Protein AF-A0A7Y8TIW9-F1 (afdb_monomer_lite)

Foldseek 3Di:
DLLQLQLCVVCCVVPPPQFADADPDADPPDPQSVCVVVVHDDDDDDFDDDPPPPVCPVVVVSVVSSVVSSVVSCVVCVPPSPRVCSVVVHHHDDQAEAAEKEAQAFFPDPDTDTWIWGWHWDFDDDPPDPGTDTFIFTADIHHPVRHYHPYYHYLVVWDKDAPDRDGDHRDGDRIDTGD

Radius of gyration: 21.36 Å; chains: 1; bounding box: 50×33×61 Å

Secondary structure (DSSP, 8-state):
-HHHHHHHHHHTTTSTT---B------TT-HHHHHHHTT-----------TT-TT-HHHHHHHHHHHHHHHHHHHHHTT--TTGGGGTTSPBP---EEEEEEEEEE-S-SS--EEEEEEEEEEE--TT-SSPEEEEEEEEEE--TTSEEEEEEE-TTPEEEESSSSPPTTEE--EEEE-

pLDDT: mean 93.19, std 4.03, range [79.06, 98.0]

Structure (mmCIF, N/CA/C/O backbone):
data_AF-A0A7Y8TIW9-F1
#
_entry.id   AF-A0A7Y8TIW9-F1
#
loop_
_atom_site.group_PDB
_atom_site.id
_atom_site.type_symbol
_atom_site.label_atom_id
_atom_site.label_alt_id
_atom_site.label_comp_id
_atom_site.label_asym_id
_atom_site.label_entity_id
_atom_site.label_seq_id
_atom_site.pdbx_PDB_ins_code
_atom_site.Cartn_x
_atom_site.Cartn_y
_atom_site.Cartn_z
_atom_site.occupancy
_atom_site.B_iso_or_equiv
_atom_site.auth_seq_id
_atom_site.auth_comp_id
_atom_site.auth_asym_id
_atom_site.auth_atom_id
_atom_site.pdbx_PDB_model_num
ATOM 1 N N . MET A 1 1 ? 14.692 -5.556 -16.109 1.00 92.06 1 MET A N 1
ATOM 2 C CA . MET A 1 1 ? 15.235 -4.766 -14.982 1.00 92.06 1 MET A CA 1
ATOM 3 C C . MET A 1 1 ? 15.730 -3.382 -15.393 1.00 92.06 1 MET A C 1
ATOM 5 O O . MET A 1 1 ? 15.208 -2.427 -14.841 1.00 92.06 1 MET A O 1
ATOM 9 N N . ALA A 1 2 ? 16.613 -3.223 -16.392 1.00 96.12 2 ALA A N 1
AT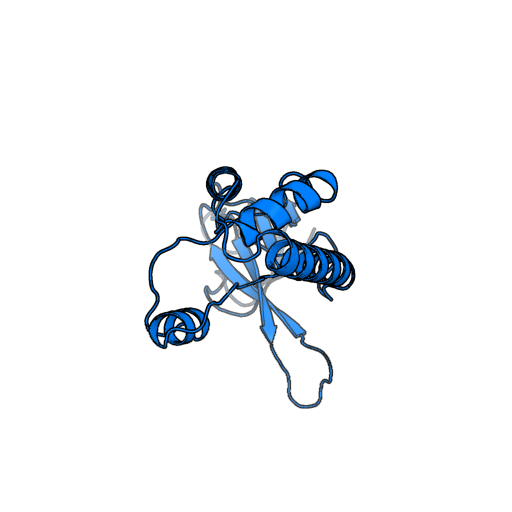OM 10 C CA . ALA A 1 2 ? 17.099 -1.900 -16.846 1.00 96.12 2 ALA A CA 1
ATOM 11 C C . ALA A 1 2 ? 16.000 -0.853 -17.117 1.00 96.12 2 ALA A C 1
ATOM 13 O O . ALA A 1 2 ? 16.069 0.261 -16.607 1.00 96.12 2 ALA A O 1
ATOM 14 N N . VAL A 1 3 ? 14.932 -1.238 -17.825 1.00 97.06 3 VAL A N 1
ATOM 15 C CA . VAL A 1 3 ? 13.766 -0.366 -18.067 1.00 97.06 3 VAL A CA 1
ATOM 16 C C . VAL A 1 3 ? 13.136 0.127 -16.757 1.00 97.06 3 VAL A C 1
ATOM 18 O O . VAL A 1 3 ? 12.853 1.311 -16.623 1.00 97.06 3 VAL A O 1
ATOM 21 N N . ILE A 1 4 ? 12.960 -0.757 -15.769 1.00 96.75 4 ILE A N 1
ATOM 22 C CA . ILE A 1 4 ? 12.368 -0.416 -14.463 1.00 96.75 4 ILE A CA 1
ATOM 23 C C . ILE A 1 4 ? 13.296 0.526 -13.687 1.00 96.75 4 ILE A C 1
ATOM 25 O O . ILE A 1 4 ? 12.832 1.516 -13.126 1.00 96.75 4 ILE A O 1
ATOM 29 N N . GLY A 1 5 ? 14.607 0.261 -13.708 1.00 96.56 5 GLY A N 1
ATOM 30 C CA . GLY A 1 5 ? 15.611 1.145 -13.114 1.00 96.56 5 GLY A CA 1
ATOM 31 C C . GLY A 1 5 ? 15.558 2.559 -13.702 1.00 96.56 5 GLY A C 1
ATOM 32 O O . GLY A 1 5 ? 15.520 3.531 -12.953 1.00 96.56 5 GLY A O 1
ATOM 33 N N . ASN A 1 6 ? 15.450 2.684 -15.028 1.00 96.69 6 ASN A N 1
ATOM 34 C CA . ASN A 1 6 ? 15.337 3.981 -15.704 1.00 96.69 6 ASN A CA 1
ATOM 35 C C . ASN A 1 6 ? 14.035 4.726 -15.349 1.00 96.69 6 ASN A C 1
ATOM 37 O O . ASN A 1 6 ? 14.040 5.927 -15.076 1.00 96.69 6 ASN A O 1
ATOM 41 N N . VAL A 1 7 ? 12.913 4.003 -15.282 1.00 97.25 7 VAL A N 1
ATOM 42 C CA . VAL A 1 7 ? 11.637 4.560 -14.810 1.00 97.25 7 VAL A CA 1
ATOM 43 C C . VAL A 1 7 ? 11.791 5.110 -13.389 1.00 97.25 7 VAL A C 1
ATOM 45 O O . VAL A 1 7 ? 11.405 6.249 -13.120 1.00 97.25 7 VAL A O 1
ATOM 48 N N . TYR A 1 8 ? 12.406 4.342 -12.487 1.00 97.31 8 TYR A N 1
ATOM 49 C CA . TYR A 1 8 ? 12.632 4.759 -11.105 1.00 97.31 8 TYR A CA 1
ATOM 50 C C . TYR A 1 8 ? 13.501 6.014 -10.995 1.00 97.31 8 TYR A C 1
ATOM 52 O O . TYR A 1 8 ? 13.148 6.922 -10.239 1.00 97.31 8 TYR A O 1
ATOM 60 N N . THR A 1 9 ? 14.596 6.116 -11.760 1.00 96.25 9 THR A N 1
ATOM 61 C CA . THR A 1 9 ? 15.487 7.285 -11.687 1.00 96.25 9 THR A CA 1
ATOM 62 C C . THR A 1 9 ? 14.774 8.589 -12.020 1.00 96.25 9 THR A C 1
ATOM 64 O O . THR A 1 9 ? 15.113 9.608 -11.431 1.00 96.25 9 THR A O 1
ATOM 67 N N . HIS A 1 10 ? 13.767 8.551 -12.895 1.00 95.75 10 HIS A N 1
ATOM 68 C CA . HIS A 1 10 ? 12.948 9.716 -13.218 1.00 95.75 10 HIS A CA 1
ATOM 69 C C . HIS A 1 10 ? 11.803 9.946 -12.221 1.00 95.75 10 HIS A C 1
ATOM 71 O O . HIS A 1 10 ? 11.573 11.076 -11.795 1.00 95.75 10 HIS A O 1
ATOM 77 N N . LEU A 1 11 ? 11.069 8.901 -11.820 1.00 95.75 11 LEU A N 1
ATOM 78 C CA . LEU A 1 11 ? 9.913 9.069 -10.929 1.00 95.75 11 LEU A CA 1
ATOM 79 C C . LEU A 1 11 ? 10.287 9.443 -9.497 1.00 95.75 11 LEU A C 1
ATOM 81 O O . LEU A 1 11 ? 9.531 10.178 -8.859 1.00 95.75 11 LEU A O 1
ATOM 85 N N . LYS A 1 12 ? 11.437 8.987 -8.987 1.00 95.75 12 LYS A N 1
ATOM 86 C CA . LYS A 1 12 ? 11.848 9.268 -7.602 1.00 95.75 12 LYS A CA 1
ATOM 87 C C . LYS A 1 12 ? 12.041 10.760 -7.318 1.00 95.75 12 LYS A C 1
ATOM 89 O O . LYS A 1 12 ? 11.897 11.177 -6.175 1.00 95.75 12 LYS A O 1
ATOM 94 N N . GLU A 1 13 ? 12.321 11.562 -8.346 1.00 94.62 13 GLU A N 1
ATOM 95 C CA . GLU A 1 13 ? 12.421 13.023 -8.240 1.00 94.62 13 GLU A CA 1
ATOM 96 C C . GLU A 1 13 ? 11.047 13.688 -8.058 1.00 94.62 13 GLU A C 1
ATOM 98 O O . GLU A 1 13 ? 10.945 14.762 -7.470 1.00 94.62 13 GLU A O 1
ATOM 103 N N . MET A 1 14 ? 9.980 13.045 -8.543 1.00 94.50 14 MET A N 1
ATOM 104 C CA . MET A 1 14 ? 8.614 13.577 -8.519 1.00 94.50 14 MET A CA 1
ATOM 105 C C . MET A 1 14 ? 7.792 13.073 -7.329 1.00 94.50 14 MET A C 1
ATOM 107 O O . MET A 1 14 ? 6.945 13.809 -6.825 1.00 94.50 14 MET A O 1
ATOM 111 N N . ILE A 1 15 ? 8.006 11.821 -6.915 1.00 92.62 15 ILE A N 1
ATOM 112 C CA . ILE A 1 15 ? 7.300 11.155 -5.806 1.00 92.62 15 ILE A CA 1
ATOM 113 C C . ILE A 1 15 ? 8.294 10.424 -4.888 1.00 92.62 15 ILE A C 1
ATOM 115 O O . ILE A 1 15 ? 8.312 9.191 -4.815 1.00 92.62 15 ILE A O 1
ATOM 119 N N . PRO A 1 16 ? 9.166 11.173 -4.191 1.00 93.12 16 PRO A N 1
ATOM 120 C CA . PRO A 1 16 ? 10.192 10.581 -3.344 1.00 93.12 16 PRO A CA 1
ATOM 121 C C . PRO A 1 16 ? 9.567 9.716 -2.244 1.00 93.12 16 PRO A C 1
ATOM 123 O O . PRO A 1 16 ? 8.577 10.102 -1.623 1.00 93.12 16 PRO A O 1
ATOM 126 N N . ASN A 1 17 ? 10.175 8.554 -1.985 1.00 91.06 17 ASN A N 1
ATOM 127 C CA . ASN A 1 17 ? 9.752 7.574 -0.973 1.00 91.06 17 ASN A CA 1
ATOM 128 C C . ASN A 1 17 ? 8.343 6.976 -1.176 1.00 91.06 17 ASN A C 1
ATOM 130 O O . ASN A 1 17 ? 7.790 6.402 -0.242 1.00 91.06 17 ASN A O 1
ATOM 134 N N . GLN A 1 18 ? 7.767 7.089 -2.377 1.00 91.81 18 GLN A N 1
ATOM 135 C CA . GLN A 1 18 ? 6.441 6.546 -2.720 1.00 91.81 18 GLN A CA 1
ATOM 136 C C . GLN A 1 18 ? 6.504 5.514 -3.859 1.00 91.81 18 GLN A C 1
ATOM 138 O O . GLN A 1 18 ? 5.518 5.266 -4.546 1.00 91.81 18 GLN A O 1
ATOM 143 N N . ILE A 1 19 ? 7.681 4.930 -4.089 1.00 94.00 19 ILE A N 1
ATOM 144 C CA . ILE A 1 19 ? 7.909 3.907 -5.111 1.00 94.00 19 ILE A CA 1
ATOM 145 C C . ILE A 1 19 ? 8.458 2.678 -4.403 1.00 94.00 19 ILE A C 1
ATOM 147 O O . ILE A 1 19 ? 9.448 2.783 -3.681 1.00 94.00 19 ILE A O 1
ATOM 151 N N . GLY A 1 20 ? 7.822 1.532 -4.625 1.00 94.25 20 GLY A N 1
ATOM 152 C CA . GLY A 1 20 ? 8.276 0.244 -4.120 1.00 94.25 20 GLY A CA 1
ATOM 153 C C . GLY A 1 20 ? 8.263 -0.816 -5.215 1.00 94.25 20 GLY A C 1
ATOM 154 O O . GLY A 1 20 ? 7.528 -0.692 -6.196 1.00 94.25 20 GLY A O 1
ATOM 155 N N . ARG A 1 21 ? 9.081 -1.855 -5.043 1.00 94.19 21 ARG A N 1
ATOM 156 C CA . ARG A 1 21 ? 9.086 -3.055 -5.889 1.00 94.19 21 ARG A CA 1
ATOM 157 C C . ARG A 1 21 ? 8.467 -4.233 -5.147 1.00 94.19 21 ARG A C 1
ATOM 159 O O . ARG A 1 21 ? 8.549 -4.307 -3.923 1.00 94.19 21 ARG A O 1
ATOM 166 N N . TYR A 1 22 ? 7.872 -5.161 -5.881 1.00 91.75 22 TYR A N 1
ATOM 167 C CA . TYR A 1 22 ? 7.487 -6.453 -5.322 1.00 91.75 22 TYR A CA 1
ATOM 168 C C . TYR A 1 22 ? 8.677 -7.410 -5.285 1.00 91.75 22 TYR A C 1
ATOM 170 O O . TYR A 1 22 ? 9.714 -7.151 -5.898 1.00 91.75 22 TYR A O 1
ATOM 178 N N . SER A 1 23 ? 8.516 -8.504 -4.540 1.00 90.56 23 SER A N 1
ATOM 179 C CA . SER A 1 23 ? 9.442 -9.634 -4.587 1.00 90.56 23 SER A CA 1
ATOM 180 C C . SER A 1 23 ? 9.560 -10.164 -6.019 1.00 90.56 23 SER A C 1
ATOM 182 O O . SER A 1 23 ? 8.570 -10.206 -6.746 1.00 90.56 23 SER A O 1
ATOM 184 N N . ASP A 1 24 ? 10.757 -10.614 -6.395 1.00 88.62 24 ASP A N 1
ATOM 185 C CA . ASP A 1 24 ? 11.017 -11.293 -7.672 1.00 88.62 24 ASP A CA 1
ATOM 186 C C . ASP A 1 24 ? 10.595 -12.785 -7.640 1.00 88.62 24 ASP A C 1
ATOM 188 O O . ASP A 1 24 ? 10.920 -13.558 -8.542 1.00 88.62 24 ASP A O 1
ATOM 192 N N . GLU A 1 25 ? 9.915 -13.220 -6.573 1.00 92.31 25 GLU A N 1
ATOM 193 C CA . GLU A 1 25 ? 9.403 -14.581 -6.412 1.00 92.31 25 GLU A CA 1
ATOM 194 C C . GLU A 1 25 ? 8.286 -14.895 -7.417 1.00 92.31 25 GLU A C 1
ATOM 196 O O . GLU A 1 25 ? 7.389 -14.090 -7.650 1.00 92.31 25 GLU A O 1
ATOM 201 N N . PHE A 1 26 ? 8.331 -16.098 -7.995 1.00 90.62 26 PHE A N 1
ATOM 202 C CA . PHE A 1 26 ? 7.348 -16.559 -8.972 1.00 90.62 26 PHE A CA 1
ATOM 203 C C . PHE A 1 26 ? 6.045 -17.010 -8.299 1.00 90.62 26 PHE A C 1
ATOM 205 O O . PHE A 1 26 ? 6.045 -17.943 -7.494 1.00 90.62 26 PHE A O 1
ATOM 212 N N . TYR A 1 27 ? 4.921 -16.437 -8.728 1.00 91.56 27 TYR A N 1
ATOM 213 C CA . TYR A 1 27 ? 3.572 -16.796 -8.304 1.00 91.56 27 TYR A CA 1
ATOM 214 C C . TYR A 1 27 ? 2.828 -17.524 -9.440 1.00 91.56 27 TYR A C 1
ATOM 216 O O . TYR A 1 27 ? 2.394 -16.894 -10.405 1.00 91.56 27 TYR A O 1
ATOM 224 N N . PRO A 1 28 ? 2.591 -18.851 -9.341 1.00 91.38 28 PRO A N 1
ATOM 225 C CA . PRO A 1 28 ? 2.014 -19.646 -10.434 1.00 91.38 28 PRO A CA 1
ATOM 226 C C . PRO A 1 28 ? 0.646 -19.175 -10.943 1.00 91.38 28 PRO A C 1
ATOM 228 O O . PRO A 1 28 ? 0.287 -19.446 -12.088 1.00 91.38 28 PRO A O 1
ATOM 231 N N . THR A 1 29 ? -0.130 -18.498 -10.097 1.00 94.12 29 THR A N 1
ATOM 232 C CA . THR A 1 29 ? -1.460 -17.969 -10.421 1.00 94.12 29 THR A CA 1
ATOM 233 C C . THR A 1 29 ? -1.428 -16.535 -10.961 1.00 94.12 29 THR A C 1
ATOM 235 O O . THR A 1 29 ? -2.464 -16.035 -11.391 1.00 94.12 29 THR A O 1
ATOM 238 N N . SER A 1 30 ? -0.265 -15.873 -10.970 1.00 93.50 30 SER A N 1
ATOM 239 C CA . SER A 1 30 ? -0.096 -14.519 -11.504 1.00 93.50 30 SER A CA 1
ATOM 240 C C . SER A 1 30 ? -0.114 -14.527 -13.032 1.00 93.50 30 SER A C 1
ATOM 242 O O . SER A 1 30 ? 0.648 -15.247 -13.683 1.00 93.50 30 SER A O 1
ATOM 244 N N . THR A 1 31 ? -0.965 -13.698 -13.637 1.00 94.12 31 THR A N 1
ATOM 245 C CA . THR A 1 31 ? -1.024 -13.537 -15.100 1.00 94.12 31 THR A CA 1
ATOM 246 C C . THR A 1 31 ? 0.310 -13.049 -15.669 1.00 94.12 31 THR A C 1
ATOM 248 O O . THR A 1 31 ? 0.763 -13.562 -16.691 1.00 94.12 31 THR A O 1
ATOM 251 N N . GLY A 1 32 ? 0.958 -12.090 -14.997 1.00 93.88 32 GLY A N 1
ATOM 252 C CA . GLY A 1 32 ? 2.229 -11.521 -15.449 1.00 93.88 32 GLY A CA 1
ATOM 253 C C . GLY A 1 32 ? 3.353 -12.555 -15.469 1.00 93.88 32 GLY A C 1
ATOM 254 O O . GLY A 1 32 ? 4.070 -12.673 -16.460 1.00 93.88 32 GLY A O 1
ATOM 255 N N . ASP A 1 33 ? 3.440 -13.380 -14.429 1.00 94.44 33 ASP A N 1
ATOM 256 C CA . ASP A 1 33 ? 4.464 -14.422 -14.337 1.00 94.44 33 ASP A CA 1
ATOM 257 C C . ASP A 1 33 ? 4.261 -15.516 -15.385 1.00 94.44 33 ASP A C 1
ATOM 259 O O . ASP A 1 33 ? 5.222 -16.034 -15.959 1.00 94.44 33 ASP A O 1
ATOM 263 N N . ASN A 1 34 ? 3.004 -15.840 -15.699 1.00 95.81 34 ASN A N 1
ATOM 264 C CA . ASN A 1 34 ? 2.688 -16.770 -16.778 1.00 95.81 34 ASN A CA 1
ATOM 265 C C . ASN A 1 34 ? 3.060 -16.207 -18.162 1.00 95.81 34 ASN A C 1
ATOM 267 O O . ASN A 1 34 ? 3.526 -16.970 -19.009 1.00 95.81 34 ASN A O 1
ATOM 271 N N . PHE A 1 35 ? 2.938 -14.894 -18.393 1.00 96.25 35 PHE A N 1
ATOM 272 C CA . PHE A 1 35 ? 3.447 -14.255 -19.615 1.00 96.25 35 PHE A CA 1
ATOM 273 C C . PHE A 1 35 ? 4.973 -14.309 -19.698 1.00 96.25 35 PHE A C 1
ATOM 275 O O . PHE A 1 35 ? 5.511 -14.692 -20.739 1.00 96.25 35 PHE A O 1
ATOM 282 N N . ILE A 1 36 ? 5.675 -14.028 -18.597 1.00 94.12 36 ILE A N 1
ATOM 283 C CA . ILE A 1 36 ? 7.139 -14.157 -18.530 1.00 94.12 36 ILE A CA 1
ATOM 284 C C . ILE A 1 36 ? 7.558 -15.599 -18.835 1.00 94.12 36 ILE A C 1
ATOM 286 O O . ILE A 1 36 ? 8.432 -15.825 -19.673 1.00 94.12 36 ILE A O 1
ATOM 290 N N . LYS A 1 37 ? 6.887 -16.587 -18.230 1.00 94.25 37 LYS A N 1
ATOM 291 C CA . LYS A 1 37 ? 7.117 -18.016 -18.489 1.00 94.25 37 LYS A CA 1
ATOM 292 C C . LYS A 1 37 ? 6.871 -18.402 -19.952 1.00 94.25 37 LYS A C 1
ATOM 294 O O . LYS A 1 37 ? 7.563 -19.273 -20.471 1.00 94.25 37 LYS A O 1
ATOM 299 N N . ALA A 1 38 ? 5.918 -17.756 -20.620 1.00 96.31 38 ALA A N 1
ATOM 300 C CA . ALA A 1 38 ? 5.646 -17.936 -22.046 1.00 96.31 38 ALA A CA 1
ATOM 301 C C . ALA A 1 38 ? 6.654 -17.212 -22.967 1.00 96.31 38 ALA A C 1
ATOM 303 O O . ALA A 1 38 ? 6.517 -17.273 -24.187 1.00 96.31 38 ALA A O 1
ATOM 304 N N . GLY A 1 39 ? 7.666 -16.539 -22.408 1.00 95.31 39 GLY A N 1
ATOM 305 C CA . GLY A 1 39 ? 8.694 -15.819 -23.160 1.00 95.31 39 GLY A CA 1
ATOM 306 C C . GLY A 1 39 ? 8.320 -14.380 -23.520 1.00 95.31 39 GLY A C 1
ATOM 307 O O . GLY A 1 39 ? 8.994 -13.773 -24.349 1.00 95.31 39 GLY A O 1
ATOM 308 N N . MET A 1 40 ? 7.265 -13.820 -22.918 1.00 94.62 40 MET A N 1
ATOM 309 C CA . MET A 1 40 ? 6.843 -12.436 -23.138 1.00 94.62 40 MET A CA 1
ATOM 310 C C . MET A 1 40 ? 7.426 -11.514 -22.055 1.00 94.62 40 MET A C 1
ATOM 312 O O . MET A 1 40 ? 7.062 -11.643 -20.880 1.00 94.62 40 MET A O 1
ATOM 316 N N . PRO A 1 41 ? 8.295 -10.549 -22.411 1.00 90.56 41 PRO A N 1
ATOM 317 C CA . PRO A 1 41 ? 8.778 -9.555 -21.461 1.00 90.56 41 PRO A CA 1
ATOM 318 C C . PRO A 1 41 ? 7.606 -8.773 -20.865 1.00 90.56 41 PRO A C 1
ATOM 320 O O . PRO A 1 41 ? 6.827 -8.162 -21.596 1.00 90.56 41 PRO A O 1
ATOM 323 N N . THR A 1 42 ? 7.482 -8.792 -19.540 1.00 93.94 42 THR A N 1
ATOM 324 C CA . THR A 1 42 ? 6.351 -8.190 -18.825 1.00 93.94 42 THR A CA 1
ATOM 325 C C . THR A 1 42 ? 6.868 -7.273 -17.722 1.00 93.94 42 THR A C 1
ATOM 327 O O . THR A 1 42 ? 7.797 -7.626 -16.999 1.00 93.94 42 THR A O 1
ATOM 330 N N . ILE A 1 43 ? 6.272 -6.086 -17.605 1.00 93.31 43 ILE A N 1
ATOM 331 C CA . ILE A 1 43 ? 6.489 -5.148 -16.499 1.00 93.31 43 ILE A CA 1
ATOM 332 C C . ILE A 1 43 ? 5.122 -4.868 -15.884 1.00 93.31 43 ILE A C 1
ATOM 334 O O . ILE A 1 43 ? 4.201 -4.455 -16.590 1.00 93.31 43 ILE A O 1
ATOM 338 N N . LEU A 1 44 ? 4.996 -5.094 -14.579 1.00 92.69 44 LEU A N 1
ATOM 339 C CA . LEU A 1 44 ? 3.799 -4.759 -13.820 1.00 92.69 44 LEU A CA 1
ATOM 340 C C . LEU A 1 44 ? 3.938 -3.351 -13.235 1.00 92.69 44 LEU A C 1
ATOM 342 O O . LEU A 1 44 ? 4.911 -3.053 -12.545 1.00 92.69 44 LEU A O 1
ATOM 346 N N . PHE A 1 45 ? 2.938 -2.508 -13.481 1.00 90.81 45 PHE A N 1
ATOM 347 C CA . PHE A 1 45 ? 2.745 -1.256 -12.757 1.00 90.81 45 PHE A CA 1
ATOM 348 C C . PHE A 1 45 ? 1.538 -1.413 -11.843 1.00 90.81 45 PHE A C 1
ATOM 350 O O . PHE A 1 45 ? 0.427 -1.624 -12.326 1.00 90.81 45 PHE A O 1
ATOM 357 N N . GLU A 1 46 ? 1.744 -1.271 -10.539 1.00 88.50 46 GLU A N 1
ATOM 358 C CA . GLU A 1 46 ? 0.666 -1.326 -9.557 1.00 88.50 46 GLU A CA 1
ATOM 359 C C . GLU A 1 46 ? 0.531 0.004 -8.822 1.00 88.50 46 GLU A C 1
ATOM 361 O O . GLU A 1 46 ? 1.504 0.724 -8.602 1.00 88.50 46 GLU A O 1
ATOM 366 N N . GLY A 1 47 ? -0.709 0.374 -8.518 1.00 84.25 47 GLY A N 1
ATOM 367 C CA . GLY A 1 47 ? -1.039 1.663 -7.918 1.00 84.25 47 GLY A CA 1
ATOM 368 C C . GLY A 1 47 ? -1.370 1.461 -6.477 1.00 84.25 47 GLY A C 1
ATOM 369 O O . GLY A 1 47 ? -2.440 0.947 -6.159 1.00 84.25 47 GLY A O 1
ATOM 370 N N . GLY A 1 48 ? -0.460 1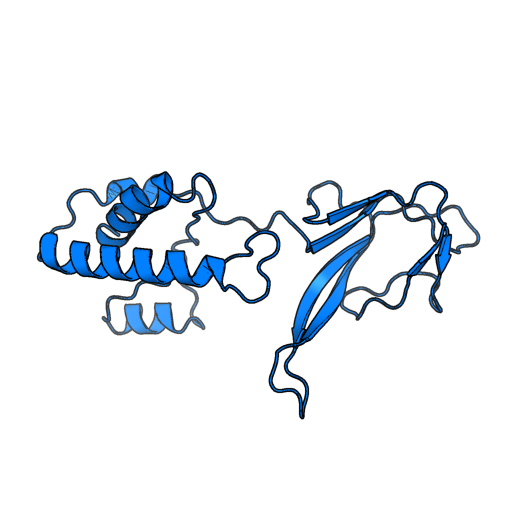.908 -5.627 1.00 81.31 48 GLY A N 1
ATOM 371 C CA . GLY A 1 48 ? -0.722 1.985 -4.207 1.00 81.31 48 GLY A CA 1
ATOM 372 C C . GLY A 1 48 ? -1.768 3.043 -3.861 1.00 81.31 48 GLY A C 1
ATOM 373 O O . GLY A 1 48 ? -2.285 3.786 -4.706 1.00 81.31 48 GLY A O 1
ATOM 374 N N . HIS A 1 49 ? -2.043 3.112 -2.565 1.00 81.75 49 HIS A N 1
ATOM 375 C CA . HIS A 1 49 ? -2.761 4.221 -1.963 1.00 81.75 49 HIS A CA 1
ATOM 376 C C . HIS A 1 49 ? -2.004 5.538 -2.192 1.00 81.75 49 HIS A C 1
ATOM 378 O O . HIS A 1 49 ? -0.778 5.590 -2.095 1.00 81.75 49 HIS A O 1
ATOM 384 N N . PHE A 1 50 ? -2.752 6.604 -2.455 1.00 83.75 50 PHE A N 1
ATOM 385 C CA . PHE A 1 50 ? -2.256 7.971 -2.435 1.00 83.75 50 PHE A CA 1
ATOM 386 C C . PHE A 1 50 ? -3.187 8.773 -1.527 1.00 83.75 50 PHE A C 1
ATOM 388 O O . PHE A 1 50 ? -4.409 8.615 -1.610 1.00 83.75 50 PHE A O 1
ATOM 395 N N . VAL A 1 51 ? -2.604 9.581 -0.640 1.00 80.50 51 VAL A N 1
ATOM 396 C CA . VAL A 1 51 ? -3.347 10.286 0.415 1.00 80.50 51 VAL A CA 1
ATOM 397 C C . VAL A 1 51 ? -4.471 11.111 -0.214 1.00 80.50 51 VAL A C 1
ATOM 399 O O . VAL A 1 51 ? -4.239 11.860 -1.163 1.00 80.50 51 VAL A O 1
ATOM 402 N N . ASP A 1 52 ? -5.689 10.919 0.294 1.00 79.88 52 ASP A N 1
ATOM 403 C CA . ASP A 1 52 ? -6.927 11.566 -0.162 1.00 79.88 52 ASP A CA 1
ATOM 404 C C . ASP A 1 52 ? -7.321 11.316 -1.638 1.00 79.88 52 ASP A C 1
ATOM 406 O O . ASP A 1 52 ? -8.175 12.018 -2.183 1.00 79.88 52 ASP A O 1
ATOM 410 N N . ASP A 1 53 ? -6.767 10.288 -2.297 1.00 84.88 53 ASP A N 1
ATOM 411 C CA . ASP A 1 53 ? -7.040 9.965 -3.707 1.00 84.88 53 ASP A CA 1
ATOM 412 C C . ASP A 1 53 ? -7.539 8.524 -3.920 1.00 84.88 53 ASP A C 1
ATOM 414 O O . ASP A 1 53 ? -7.000 7.741 -4.706 1.00 84.88 53 ASP A O 1
ATOM 418 N N . TYR A 1 54 ? -8.649 8.174 -3.266 1.00 79.06 54 TYR A N 1
ATOM 419 C CA . TYR A 1 54 ? -9.309 6.871 -3.451 1.00 79.06 54 TYR A CA 1
ATOM 420 C C . TYR A 1 54 ? -9.747 6.612 -4.903 1.00 79.06 54 TYR A C 1
ATOM 422 O O . TYR A 1 54 ? -9.769 5.474 -5.361 1.00 79.06 54 TYR A O 1
ATOM 430 N N . THR A 1 55 ? -10.045 7.669 -5.667 1.0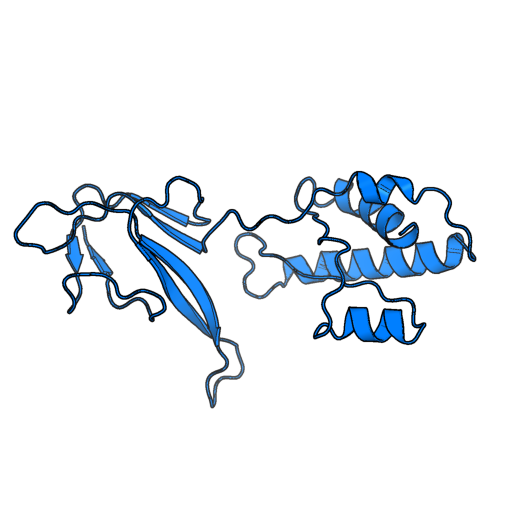0 80.12 55 THR A N 1
ATOM 431 C CA . THR A 1 55 ? -10.414 7.553 -7.094 1.00 80.12 55 THR A CA 1
ATOM 432 C C . THR A 1 55 ? -9.206 7.431 -8.038 1.00 80.12 55 THR A C 1
ATOM 434 O O . THR A 1 55 ? -9.381 7.348 -9.266 1.00 80.12 55 THR A O 1
ATOM 437 N N . ARG A 1 56 ? -7.984 7.426 -7.478 1.00 85.50 56 ARG A N 1
ATOM 438 C CA . ARG A 1 56 ? -6.686 7.294 -8.159 1.00 85.50 56 ARG A CA 1
ATOM 439 C C . ARG A 1 56 ? -6.473 8.314 -9.286 1.00 85.50 56 ARG A C 1
ATOM 441 O O . ARG A 1 56 ? -5.820 8.020 -10.289 1.00 85.50 56 ARG A O 1
ATOM 448 N N . ARG A 1 57 ? -7.054 9.513 -9.180 1.00 84.69 57 ARG A N 1
ATOM 449 C CA . ARG A 1 57 ? -6.913 10.592 -10.174 1.00 84.69 57 ARG A CA 1
ATOM 450 C C . ARG A 1 57 ? -5.482 11.121 -10.227 1.00 84.69 57 ARG A C 1
ATOM 452 O O . ARG A 1 57 ? -4.941 11.272 -11.321 1.00 84.69 57 ARG A O 1
ATOM 459 N N . GLY A 1 58 ? -4.881 11.373 -9.070 1.00 86.81 58 GLY A N 1
ATOM 460 C CA . GLY A 1 58 ? -3.481 11.754 -8.921 1.00 86.81 58 GLY A CA 1
ATOM 461 C C . GLY A 1 58 ? -2.550 10.609 -9.304 1.00 86.81 58 GLY A C 1
ATOM 462 O O . GLY A 1 58 ? -1.647 10.807 -10.118 1.00 86.81 58 GLY A O 1
ATOM 463 N N . THR A 1 59 ? -2.827 9.389 -8.836 1.00 89.62 59 THR A N 1
ATOM 464 C CA . THR A 1 59 ? -2.028 8.196 -9.182 1.00 89.62 59 THR A CA 1
ATOM 465 C C . THR A 1 59 ? -1.945 7.971 -10.700 1.00 89.62 59 THR A C 1
ATOM 467 O O . THR A 1 59 ? -0.870 7.678 -11.230 1.00 89.62 59 THR A O 1
ATOM 470 N N . ARG A 1 60 ? -3.037 8.216 -11.447 1.00 89.62 60 ARG A N 1
ATOM 471 C CA . ARG A 1 60 ? -3.072 8.119 -12.924 1.00 89.62 60 ARG A CA 1
ATOM 472 C C . ARG A 1 60 ? -2.062 9.003 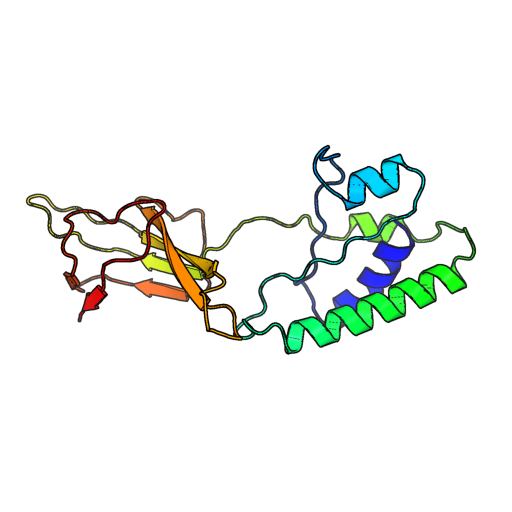-13.654 1.00 89.62 60 ARG A C 1
ATOM 474 O O . ARG A 1 60 ? -1.561 8.606 -14.712 1.00 89.62 60 ARG A O 1
ATOM 481 N N . LYS A 1 61 ? -1.714 10.164 -13.094 1.00 91.94 61 LYS A N 1
ATOM 482 C CA . LYS A 1 61 ? -0.652 11.018 -13.643 1.00 91.94 61 LYS A CA 1
ATOM 483 C C . LYS A 1 61 ? 0.681 10.270 -13.650 1.00 91.94 61 LYS A C 1
ATOM 485 O O . LYS A 1 61 ? 1.362 10.237 -14.673 1.00 91.94 61 LYS A O 1
ATOM 490 N N . TYR A 1 62 ? 1.034 9.644 -12.531 1.00 93.12 62 TYR A N 1
ATOM 491 C CA . TYR A 1 62 ? 2.322 8.973 -12.367 1.00 93.12 62 TYR A CA 1
ATOM 492 C C . TYR A 1 62 ? 2.424 7.691 -13.186 1.00 93.12 62 TYR A C 1
ATOM 494 O O . TYR A 1 62 ? 3.487 7.434 -13.739 1.00 93.12 62 TYR A O 1
ATOM 502 N N . TYR A 1 63 ? 1.326 6.954 -13.383 1.00 91.75 63 TYR A N 1
ATOM 503 C CA . TYR A 1 63 ? 1.311 5.840 -14.338 1.00 91.75 63 TYR A CA 1
ATOM 504 C C . TYR A 1 63 ? 1.622 6.276 -15.760 1.00 91.75 63 TYR A C 1
ATOM 506 O O . TYR A 1 63 ? 2.427 5.646 -16.437 1.00 91.75 63 TYR A O 1
ATOM 514 N N . THR A 1 64 ? 0.994 7.362 -16.211 1.00 94.31 64 THR A N 1
ATOM 515 C CA . THR A 1 64 ? 1.227 7.889 -17.560 1.00 94.31 64 THR A CA 1
ATOM 516 C C . THR A 1 64 ? 2.697 8.267 -17.740 1.00 94.31 64 THR A C 1
ATOM 518 O O . THR A 1 64 ? 3.312 7.931 -18.749 1.00 94.31 64 THR A O 1
ATOM 521 N N . ILE A 1 65 ? 3.282 8.912 -16.728 1.00 95.81 65 ILE A N 1
ATOM 522 C CA . ILE A 1 65 ? 4.701 9.277 -16.715 1.00 95.81 65 ILE A CA 1
ATOM 523 C C . ILE A 1 65 ? 5.592 8.024 -16.703 1.00 95.81 65 ILE A C 1
ATOM 525 O O . ILE A 1 65 ? 6.546 7.947 -17.475 1.00 95.81 65 ILE A O 1
ATOM 529 N N . ALA A 1 66 ? 5.270 7.025 -15.879 1.00 96.19 66 ALA A N 1
ATOM 530 C CA . ALA A 1 66 ? 6.009 5.767 -15.801 1.00 96.19 66 ALA A CA 1
ATOM 531 C C . ALA A 1 66 ? 5.991 5.008 -17.127 1.00 96.19 66 ALA A C 1
ATOM 533 O O . ALA A 1 66 ? 7.036 4.563 -17.595 1.00 96.19 66 ALA A O 1
ATOM 534 N N . LEU A 1 67 ? 4.824 4.929 -17.768 1.00 96.75 67 LEU A N 1
ATOM 535 C CA . LEU A 1 67 ? 4.664 4.308 -19.075 1.00 96.75 67 LEU A CA 1
ATOM 536 C C . LEU A 1 67 ? 5.475 5.045 -20.147 1.00 96.75 67 LEU A C 1
ATOM 538 O O . LEU A 1 67 ? 6.152 4.401 -20.945 1.00 96.75 67 LEU A O 1
ATOM 542 N N . TYR A 1 68 ? 5.460 6.381 -20.141 1.00 97.56 68 TYR A N 1
ATOM 543 C CA . TYR A 1 68 ? 6.280 7.183 -21.049 1.00 97.56 68 TYR A CA 1
ATOM 544 C C . TYR A 1 68 ? 7.775 6.874 -20.893 1.00 97.56 68 TYR A C 1
ATOM 546 O O . TYR A 1 68 ? 8.439 6.556 -21.881 1.00 97.56 68 TYR A O 1
ATOM 554 N N . TYR A 1 69 ? 8.304 6.912 -19.665 1.00 97.25 69 TYR A N 1
ATOM 555 C CA . TYR A 1 69 ? 9.719 6.613 -19.428 1.00 97.25 69 TYR A CA 1
ATOM 556 C C . TYR A 1 69 ? 10.066 5.154 -19.715 1.00 97.25 69 TYR A C 1
ATOM 558 O O . TYR A 1 69 ? 11.152 4.890 -20.218 1.00 97.25 69 TYR A O 1
ATOM 566 N N . ALA A 1 70 ? 9.145 4.215 -19.488 1.00 97.19 70 ALA A N 1
ATOM 567 C CA . ALA A 1 70 ? 9.349 2.818 -19.847 1.00 97.19 70 ALA A CA 1
ATOM 568 C C . ALA A 1 70 ? 9.499 2.651 -21.364 1.00 97.19 70 ALA A C 1
ATOM 570 O O . ALA A 1 70 ? 10.454 2.027 -21.819 1.00 97.19 70 ALA A O 1
ATOM 571 N N . LEU A 1 71 ? 8.603 3.251 -22.155 1.00 96.81 71 LEU A N 1
ATOM 572 C CA . LEU A 1 71 ? 8.670 3.210 -23.619 1.00 96.81 71 LEU A CA 1
ATOM 573 C C . LEU A 1 71 ? 9.930 3.899 -24.152 1.00 96.81 71 LEU A C 1
ATOM 575 O O . LEU A 1 71 ? 10.603 3.358 -25.030 1.00 96.81 71 LEU A O 1
ATOM 579 N N . LYS A 1 72 ? 10.283 5.060 -23.588 1.00 97.00 72 LYS A N 1
ATOM 580 C CA . LYS A 1 72 ? 11.526 5.769 -23.912 1.00 97.00 72 LYS A CA 1
ATOM 581 C C . LYS A 1 72 ? 12.748 4.894 -23.622 1.00 97.00 72 LYS A C 1
ATOM 583 O O . LYS A 1 72 ? 13.576 4.709 -24.507 1.00 97.00 72 LYS A O 1
ATOM 588 N N . ALA A 1 73 ? 12.822 4.295 -22.435 1.00 96.44 73 ALA A N 1
ATOM 589 C CA . ALA A 1 73 ? 13.920 3.415 -22.049 1.00 96.44 73 ALA A CA 1
ATOM 590 C C . ALA A 1 73 ? 14.006 2.167 -22.939 1.00 96.44 73 ALA A C 1
ATOM 592 O O . ALA A 1 73 ? 15.099 1.800 -23.351 1.00 96.44 73 ALA A O 1
ATOM 593 N N . ILE A 1 74 ? 12.875 1.542 -23.291 1.00 95.44 74 ILE A N 1
ATOM 594 C CA . ILE A 1 74 ? 12.839 0.414 -24.239 1.00 95.44 74 ILE A CA 1
ATOM 595 C C . ILE A 1 74 ? 13.445 0.825 -25.589 1.00 95.44 74 ILE A C 1
ATOM 597 O O . ILE A 1 74 ? 14.248 0.080 -26.149 1.00 95.44 74 ILE A O 1
ATOM 601 N N . SER A 1 75 ? 13.088 2.010 -26.093 1.00 95.69 75 SER A N 1
ATOM 602 C CA . SER A 1 75 ? 13.607 2.526 -27.364 1.00 95.69 75 SER A CA 1
ATOM 603 C C . SER A 1 75 ? 15.094 2.882 -27.308 1.00 95.69 75 SER A C 1
ATOM 605 O O . SER A 1 75 ? 15.797 2.676 -28.292 1.00 95.69 75 SER A O 1
ATOM 607 N N . GLU A 1 76 ? 15.566 3.460 -26.204 1.00 95.00 76 GLU A N 1
ATOM 608 C CA . GLU A 1 76 ? 16.940 3.965 -26.075 1.00 95.00 76 GLU A CA 1
ATOM 609 C C . GLU A 1 76 ? 17.944 2.874 -25.713 1.00 95.00 76 GLU A C 1
ATOM 611 O O . GLU A 1 76 ? 19.061 2.885 -26.223 1.00 95.00 76 GLU A O 1
ATOM 616 N N . LEU A 1 77 ? 17.553 1.922 -24.859 1.00 93.94 77 LEU A N 1
ATOM 617 C CA . LEU A 1 77 ? 18.422 0.816 -24.464 1.00 93.94 77 LEU A CA 1
ATOM 618 C C . LEU A 1 77 ? 18.720 -0.112 -25.642 1.00 93.94 77 LEU A C 1
ATOM 620 O O . LEU A 1 77 ? 19.800 -0.684 -25.688 1.00 93.94 77 LEU A O 1
ATOM 624 N N . ASN A 1 78 ? 17.790 -0.270 -26.593 1.00 89.31 78 ASN A N 1
ATOM 625 C CA . ASN A 1 78 ? 17.991 -1.073 -27.805 1.00 89.31 78 ASN A CA 1
ATOM 626 C C . ASN A 1 78 ? 18.636 -2.453 -27.519 1.00 89.31 78 ASN A C 1
ATOM 628 O O . ASN A 1 78 ? 19.671 -2.808 -28.079 1.00 89.31 78 ASN A O 1
ATOM 632 N N . SER A 1 79 ? 18.026 -3.205 -26.596 1.00 83.75 79 SER A N 1
ATOM 633 C CA . SER A 1 79 ? 18.494 -4.508 -26.079 1.00 83.75 79 SER A CA 1
ATOM 634 C C . SER A 1 79 ? 19.708 -4.494 -25.134 1.00 83.75 79 SER A C 1
ATOM 636 O O . SER A 1 79 ? 20.103 -5.562 -24.670 1.00 83.75 79 SER A O 1
ATOM 638 N N . ASP A 1 80 ? 20.253 -3.330 -24.780 1.00 91.94 80 ASP A N 1
ATOM 639 C CA . ASP A 1 80 ? 21.224 -3.182 -23.691 1.00 91.94 80 ASP A CA 1
ATOM 640 C C . ASP A 1 80 ? 20.542 -3.275 -22.307 1.00 91.94 80 ASP A C 1
ATOM 642 O O . ASP A 1 80 ? 19.343 -3.032 -22.135 1.00 91.94 80 ASP A O 1
ATOM 646 N N . SER A 1 81 ? 21.327 -3.635 -21.297 1.00 92.31 81 SER A N 1
ATOM 647 C CA . SER A 1 81 ? 20.960 -3.685 -19.886 1.00 92.31 81 SER A CA 1
ATOM 648 C C . SER A 1 81 ? 21.706 -2.668 -19.019 1.00 92.31 81 SER A C 1
ATOM 650 O O . SER A 1 81 ? 21.627 -2.761 -17.796 1.00 92.31 81 SER A O 1
ATOM 652 N N . THR A 1 82 ? 22.434 -1.716 -19.606 1.00 92.62 82 THR A N 1
ATOM 653 C CA . THR A 1 82 ? 23.126 -0.650 -18.866 1.00 92.62 82 THR A CA 1
ATOM 654 C C . THR A 1 82 ? 22.208 0.041 -17.844 1.00 92.62 82 THR A C 1
ATOM 656 O O . THR A 1 82 ? 21.078 0.423 -18.153 1.00 92.62 82 THR A O 1
ATOM 659 N N . GLY A 1 83 ? 22.702 0.213 -16.611 1.00 91.00 83 GLY A N 1
ATOM 660 C CA . GLY A 1 83 ? 21.993 0.906 -15.529 1.00 91.00 83 GLY A CA 1
ATOM 661 C C . GLY A 1 83 ? 20.898 0.084 -14.844 1.00 91.00 83 GLY A C 1
ATOM 662 O O . GLY A 1 83 ? 20.069 0.645 -14.124 1.00 91.00 83 GLY A O 1
ATOM 663 N N . TRP A 1 84 ? 20.865 -1.236 -15.052 1.00 95.38 84 TRP A N 1
ATOM 664 C CA . TRP A 1 84 ? 19.911 -2.121 -14.382 1.00 95.38 84 TRP A CA 1
ATOM 665 C C . TRP A 1 84 ? 20.048 -2.128 -12.860 1.00 95.38 84 TRP A C 1
ATOM 667 O O . TRP A 1 84 ? 19.062 -2.411 -12.187 1.00 95.38 84 TRP A O 1
ATOM 677 N N . GLU A 1 85 ? 21.215 -1.785 -12.319 1.00 96.81 85 GLU A N 1
ATOM 678 C CA . GLU A 1 85 ? 21.506 -1.767 -10.885 1.00 96.81 85 GLU A CA 1
ATOM 679 C C . GLU A 1 85 ? 20.590 -0.807 -10.119 1.00 96.81 85 GLU A C 1
ATOM 681 O O . GLU A 1 85 ? 20.229 -1.094 -8.982 1.00 96.81 85 GLU A O 1
ATOM 686 N N . ALA A 1 86 ? 20.116 0.268 -10.763 1.00 96.38 86 ALA A N 1
ATOM 687 C CA . ALA A 1 86 ? 19.148 1.196 -10.175 1.00 96.38 86 ALA A CA 1
ATOM 688 C C . ALA A 1 86 ? 17.825 0.514 -9.771 1.00 96.38 86 ALA A C 1
ATOM 690 O O . ALA A 1 86 ? 17.071 1.055 -8.966 1.00 96.38 86 ALA A O 1
ATOM 691 N N . TYR A 1 87 ? 17.530 -0.674 -10.310 1.00 96.56 87 TYR A N 1
ATOM 692 C CA . TYR A 1 87 ? 16.421 -1.515 -9.857 1.00 96.56 87 TYR A CA 1
ATOM 693 C C . TYR A 1 87 ? 16.577 -1.953 -8.393 1.00 96.56 87 TYR A C 1
ATOM 695 O O . TYR A 1 87 ? 15.592 -2.004 -7.659 1.00 96.56 87 TYR A O 1
ATOM 703 N N . LEU A 1 88 ? 17.807 -2.246 -7.959 1.00 95.50 88 LEU A N 1
ATOM 704 C CA . LEU A 1 88 ? 18.102 -2.716 -6.603 1.00 95.50 88 LEU A CA 1
ATOM 705 C C . LEU A 1 88 ? 17.962 -1.604 -5.555 1.00 95.50 88 LEU A C 1
ATOM 707 O O . LEU A 1 88 ? 17.758 -1.897 -4.379 1.00 95.50 88 LEU A O 1
ATOM 711 N N . ASP A 1 89 ? 18.011 -0.342 -5.984 1.00 96.12 89 ASP A N 1
ATOM 712 C CA . ASP A 1 89 ? 17.791 0.825 -5.126 1.00 96.12 89 ASP A CA 1
ATOM 713 C C . ASP A 1 89 ? 16.304 1.059 -4.805 1.00 96.12 89 ASP A C 1
ATOM 715 O O . ASP A 1 89 ? 15.976 1.921 -3.983 1.00 96.12 89 ASP A O 1
ATOM 719 N N . ILE A 1 90 ? 15.388 0.342 -5.467 1.00 96.56 90 ILE A N 1
ATOM 720 C CA . ILE A 1 90 ? 13.952 0.448 -5.207 1.00 96.56 90 ILE A CA 1
ATOM 721 C C . ILE A 1 90 ? 13.630 -0.377 -3.952 1.00 96.56 90 ILE A C 1
ATOM 723 O O . ILE A 1 90 ? 13.873 -1.590 -3.935 1.00 96.56 90 ILE A O 1
ATOM 727 N N . PRO A 1 91 ? 13.062 0.232 -2.896 1.00 95.25 91 PRO A N 1
ATOM 728 C CA . PRO A 1 91 ? 12.723 -0.499 -1.685 1.00 95.25 91 PRO A CA 1
ATOM 729 C C . PRO A 1 91 ? 11.614 -1.517 -1.961 1.00 95.25 91 PRO A C 1
ATOM 731 O O . PRO A 1 91 ? 10.710 -1.278 -2.761 1.00 95.25 91 PRO A O 1
ATOM 734 N N . GLU A 1 92 ? 11.653 -2.656 -1.276 1.00 94.00 92 GLU A N 1
ATOM 735 C CA . GLU A 1 92 ? 10.557 -3.623 -1.343 1.00 94.00 92 GLU A CA 1
ATOM 736 C C . GLU A 1 92 ? 9.289 -3.065 -0.690 1.00 94.00 92 GLU A C 1
ATOM 738 O O . GLU A 1 92 ? 9.340 -2.457 0.386 1.00 94.00 92 GLU A O 1
ATOM 743 N N . ASN A 1 93 ? 8.150 -3.284 -1.348 1.00 91.31 93 ASN A N 1
ATOM 744 C CA . ASN A 1 93 ? 6.841 -2.922 -0.834 1.00 91.31 93 ASN A CA 1
ATOM 745 C C . ASN A 1 93 ? 6.538 -3.730 0.435 1.00 91.31 93 ASN A C 1
ATOM 747 O O . ASN A 1 93 ? 6.761 -4.939 0.490 1.00 91.31 93 ASN A O 1
ATOM 751 N N . LYS A 1 94 ? 6.019 -3.056 1.463 1.00 88.44 94 LYS A N 1
ATOM 752 C CA . LYS A 1 94 ? 5.668 -3.676 2.742 1.00 88.44 94 LYS A CA 1
ATOM 753 C C . LYS A 1 94 ? 4.272 -3.256 3.142 1.00 88.44 94 LYS A C 1
ATOM 755 O O . LYS A 1 94 ? 3.998 -2.067 3.318 1.00 88.44 94 LYS A O 1
ATOM 760 N N . GLU A 1 95 ? 3.427 -4.238 3.415 1.00 86.38 95 GLU A N 1
ATOM 761 C CA . GLU A 1 95 ? 2.205 -3.994 4.165 1.00 86.38 95 GLU A CA 1
ATOM 762 C C . GLU A 1 95 ? 2.612 -3.438 5.527 1.00 86.38 95 GLU A C 1
ATOM 764 O O . GLU A 1 95 ? 3.355 -4.071 6.273 1.00 86.38 95 GLU A O 1
ATOM 769 N N . THR A 1 96 ? 2.198 -2.222 5.847 1.00 89.06 96 THR A N 1
ATOM 770 C CA . THR A 1 96 ? 2.593 -1.534 7.090 1.00 89.06 96 THR A CA 1
ATOM 771 C C . THR A 1 96 ? 1.451 -0.730 7.694 1.00 89.06 96 THR A C 1
ATOM 773 O O . THR A 1 96 ? 1.529 -0.370 8.871 1.00 89.06 96 THR A O 1
ATOM 776 N N . HIS A 1 97 ? 0.395 -0.489 6.913 1.00 91.94 97 HIS A N 1
ATOM 777 C CA . HIS A 1 97 ? -0.701 0.392 7.269 1.00 91.94 97 HIS A CA 1
ATOM 778 C C . HIS A 1 97 ? -2.059 -0.294 7.106 1.00 91.94 97 HIS A C 1
ATOM 780 O O . HIS A 1 97 ? -2.219 -1.133 6.222 1.00 91.94 97 HIS A O 1
ATOM 786 N N . TYR A 1 98 ? -3.006 0.105 7.950 1.00 94.56 98 TYR A N 1
ATOM 787 C CA . TYR A 1 98 ? -4.445 -0.045 7.742 1.00 94.56 98 TYR A CA 1
ATOM 788 C C . TYR A 1 98 ? -5.055 1.326 7.416 1.00 94.56 98 TYR A C 1
ATOM 790 O O . TYR A 1 98 ? -4.443 2.357 7.705 1.00 94.56 98 TYR A O 1
ATOM 798 N N . ASP A 1 99 ? -6.263 1.368 6.857 1.00 93.62 99 ASP A N 1
ATOM 799 C CA . ASP A 1 99 ? -6.922 2.646 6.553 1.00 93.62 99 ASP A CA 1
ATOM 800 C C . ASP A 1 99 ? -7.292 3.426 7.814 1.00 93.62 99 ASP A C 1
ATOM 802 O O . ASP A 1 99 ? -7.011 4.622 7.909 1.00 93.62 99 ASP A O 1
ATOM 806 N N . ILE A 1 100 ? -7.881 2.749 8.803 1.00 95.69 100 ILE A N 1
ATOM 807 C CA . ILE A 1 100 ? -8.248 3.356 10.082 1.00 95.69 100 ILE A CA 1
ATOM 808 C C . ILE A 1 100 ? -7.766 2.464 11.218 1.00 95.69 100 ILE A C 1
ATOM 810 O O . ILE A 1 100 ? -7.979 1.253 11.201 1.00 95.69 100 ILE A O 1
ATOM 814 N N . ILE A 1 101 ? -7.164 3.065 12.241 1.00 97.88 101 ILE A N 1
ATOM 815 C CA . ILE A 1 101 ? -6.958 2.403 13.527 1.00 97.88 101 ILE A CA 1
ATOM 816 C C . ILE A 1 101 ? -7.636 3.215 14.626 1.00 97.88 101 ILE A C 1
ATOM 818 O O . ILE A 1 101 ? -7.276 4.360 14.893 1.00 97.88 101 ILE A O 1
ATOM 822 N N . TYR A 1 102 ? -8.600 2.593 15.295 1.00 97.62 102 TYR A N 1
ATOM 823 C CA . TYR A 1 102 ? -9.162 3.086 16.544 1.00 97.62 102 TYR A CA 1
ATOM 824 C C . TYR A 1 102 ? -8.263 2.614 17.686 1.00 97.62 102 TYR A C 1
ATOM 826 O O . TYR A 1 102 ? -8.167 1.415 17.948 1.00 97.62 102 TYR A O 1
ATOM 834 N N . ARG A 1 103 ? -7.575 3.549 18.337 1.00 97.62 103 ARG A N 1
ATOM 835 C CA . ARG A 1 103 ? -6.665 3.285 19.456 1.00 97.62 103 ARG A CA 1
ATOM 836 C C . ARG A 1 103 ? -7.425 3.345 20.778 1.00 97.62 103 ARG A C 1
ATOM 838 O O . ARG A 1 103 ? -8.304 4.190 20.932 1.00 97.62 103 ARG A O 1
ATOM 845 N N . ASN A 1 104 ? -7.056 2.510 21.748 1.00 96.88 104 ASN A N 1
ATOM 846 C CA . ASN A 1 104 ? -7.592 2.554 23.122 1.00 96.88 104 ASN A CA 1
ATOM 847 C C . ASN A 1 104 ? -9.128 2.420 23.219 1.00 96.88 104 ASN A C 1
ATOM 849 O O . ASN A 1 104 ? -9.779 3.082 24.031 1.00 96.88 104 ASN A O 1
ATOM 853 N N . VAL A 1 105 ? -9.734 1.566 22.397 1.00 97.19 105 VAL A N 1
ATOM 854 C CA . VAL A 1 105 ? -11.178 1.317 22.420 1.00 97.19 105 VAL A CA 1
ATOM 855 C C . VAL A 1 105 ? -11.545 0.520 23.665 1.00 97.19 105 VAL A C 1
ATOM 857 O O . VAL A 1 105 ? -11.129 -0.629 23.817 1.00 97.19 105 VAL A O 1
ATOM 860 N N . ARG A 1 106 ? -12.369 1.106 24.541 1.00 96.31 106 ARG A N 1
ATOM 861 C CA . ARG A 1 106 ? -12.950 0.404 25.692 1.00 96.31 106 ARG A CA 1
ATOM 862 C C . ARG A 1 106 ? -14.255 -0.286 25.293 1.00 96.31 106 ARG A C 1
ATOM 864 O O . ARG A 1 106 ? -15.238 0.388 24.989 1.00 96.31 106 ARG A O 1
ATOM 871 N N . LEU A 1 107 ? -14.275 -1.617 25.323 1.00 95.44 107 LEU A N 1
ATOM 872 C CA . LEU A 1 107 ? -15.451 -2.418 24.965 1.00 95.44 107 LEU A CA 1
ATOM 873 C C . LEU A 1 107 ? -16.497 -2.472 26.092 1.00 95.44 107 LEU A C 1
ATOM 875 O O . LEU A 1 107 ? -16.182 -2.319 27.272 1.00 95.44 107 LEU A O 1
ATOM 879 N N . ASN A 1 108 ? -17.755 -2.745 25.724 1.00 90.94 108 ASN A N 1
ATOM 880 C CA . ASN A 1 108 ? -18.890 -2.869 26.654 1.00 90.94 108 ASN A CA 1
ATOM 881 C C . ASN A 1 108 ? -18.950 -4.265 27.303 1.00 90.94 108 ASN A C 1
ATOM 883 O O . ASN A 1 108 ? -19.917 -5.016 27.134 1.00 90.94 108 ASN A O 1
ATOM 887 N N . THR A 1 109 ? -17.892 -4.637 28.016 1.00 91.25 109 THR A N 1
ATOM 888 C CA . THR A 1 109 ? -17.757 -5.924 28.713 1.00 91.25 109 THR A CA 1
ATOM 889 C C . THR A 1 109 ? -17.905 -5.759 30.229 1.00 91.25 109 THR A C 1
ATOM 891 O O . THR A 1 109 ? -17.773 -4.660 30.755 1.00 91.25 109 THR A O 1
ATOM 894 N N . GLU A 1 110 ? -18.194 -6.847 30.954 1.00 89.75 110 GLU A N 1
ATOM 895 C CA . GLU A 1 110 ? -18.315 -6.807 32.429 1.00 89.75 110 GLU A CA 1
ATOM 896 C C . GLU A 1 110 ? -16.977 -6.520 33.127 1.00 89.75 110 GLU A C 1
ATOM 898 O O . GLU A 1 110 ? -16.940 -5.983 34.231 1.00 89.75 110 GLU A O 1
ATOM 903 N N . HIS A 1 111 ? -15.876 -6.866 32.464 1.00 91.50 111 HIS A N 1
ATOM 904 C CA . HIS A 1 111 ? -14.518 -6.547 32.884 1.00 91.50 111 HIS A CA 1
ATOM 905 C C . HIS A 1 111 ? -13.936 -5.454 31.993 1.00 91.50 111 HIS A C 1
ATOM 907 O O . HIS A 1 111 ? -14.370 -5.287 30.852 1.00 91.50 111 HIS A O 1
ATOM 913 N N . GLU A 1 112 ? -12.932 -4.738 32.494 1.00 91.25 112 GLU A N 1
ATOM 914 C CA . GLU A 1 112 ? -12.211 -3.759 31.688 1.00 91.25 112 GLU A CA 1
ATOM 915 C C . GLU A 1 112 ? -11.504 -4.457 30.519 1.00 91.25 112 GLU A C 1
ATOM 917 O O . GLU A 1 112 ? -10.660 -5.333 30.707 1.00 91.25 112 GLU A O 1
ATOM 922 N N . CYS A 1 113 ? -11.881 -4.074 29.300 1.00 94.69 113 CYS A N 1
ATOM 923 C CA . CYS A 1 113 ? -11.278 -4.550 28.066 1.00 94.69 113 CYS A CA 1
ATOM 924 C C . CYS A 1 113 ? -10.989 -3.337 27.184 1.00 94.69 113 CYS A C 1
ATOM 926 O O . CYS A 1 113 ? -11.915 -2.696 26.682 1.00 94.69 113 CYS A O 1
ATOM 928 N N . ILE A 1 114 ? -9.705 -3.007 27.049 1.00 95.94 114 ILE A N 1
ATOM 929 C CA . ILE A 1 114 ? -9.207 -1.911 26.218 1.00 95.94 114 ILE A CA 1
ATOM 930 C C . ILE A 1 114 ? -8.279 -2.511 25.168 1.00 95.94 114 ILE A C 1
ATOM 932 O O . ILE A 1 114 ? -7.356 -3.250 25.511 1.00 95.94 114 ILE A O 1
ATOM 936 N N . LEU A 1 115 ? -8.537 -2.213 23.898 1.00 96.50 115 LEU A N 1
ATOM 937 C CA . LEU A 1 115 ? -7.761 -2.724 22.771 1.00 96.50 115 LEU A CA 1
ATOM 938 C C . LEU A 1 115 ? -7.754 -1.744 21.597 1.00 96.50 115 LEU A C 1
ATOM 940 O O . LEU A 1 115 ? -8.520 -0.784 21.578 1.00 96.50 115 LEU A O 1
ATOM 944 N N . ASP A 1 116 ? -6.916 -2.014 20.603 1.00 97.62 116 ASP A N 1
ATOM 945 C CA . ASP A 1 116 ? -6.955 -1.321 19.319 1.00 97.62 116 ASP A CA 1
ATOM 946 C C . ASP A 1 116 ? -7.814 -2.110 18.323 1.00 97.62 116 ASP A C 1
ATOM 948 O O . ASP A 1 116 ? -7.782 -3.343 18.311 1.00 97.62 116 ASP A O 1
ATOM 952 N N . ILE A 1 117 ? -8.553 -1.408 17.463 1.00 97.62 117 ILE A N 1
ATOM 953 C CA . ILE A 1 117 ? -9.319 -1.999 16.358 1.00 97.62 117 ILE A CA 1
ATOM 954 C C . ILE A 1 117 ? -8.810 -1.409 15.049 1.00 97.62 117 ILE A C 1
ATOM 956 O O . ILE A 1 117 ? -8.892 -0.198 14.842 1.00 97.62 117 ILE A O 1
ATOM 960 N N . ALA A 1 118 ? -8.321 -2.259 14.151 1.00 98.00 118 ALA A N 1
ATOM 961 C CA . ALA A 1 118 ? -7.909 -1.852 12.819 1.00 98.00 118 ALA A CA 1
ATOM 962 C C . ALA A 1 118 ? -8.943 -2.216 11.760 1.00 98.00 118 ALA A C 1
ATOM 964 O O . ALA A 1 118 ? -9.510 -3.314 11.747 1.00 98.00 118 ALA A O 1
ATOM 965 N N . VAL A 1 119 ? -9.148 -1.273 10.850 1.00 97.81 119 VAL A N 1
ATOM 966 C CA . VAL A 1 119 ? -10.144 -1.323 9.791 1.00 97.81 119 VAL A CA 1
ATOM 967 C C . VAL A 1 119 ? -9.471 -1.063 8.449 1.00 97.81 119 VAL A C 1
ATOM 969 O O . VAL A 1 119 ? -8.690 -0.122 8.305 1.00 97.81 119 VAL A O 1
ATOM 972 N N . GLN A 1 120 ? -9.812 -1.887 7.463 1.00 96.00 120 GLN A N 1
ATOM 973 C CA . GLN A 1 120 ? -9.411 -1.727 6.068 1.00 96.00 120 GLN A CA 1
ATOM 974 C C . GLN A 1 120 ? -10.663 -1.616 5.203 1.00 96.00 120 GLN A C 1
ATOM 976 O O . GLN A 1 120 ? -11.591 -2.417 5.336 1.00 96.00 120 GLN A O 1
ATOM 981 N N . TYR A 1 121 ? -10.694 -0.651 4.295 1.00 93.69 121 TYR A N 1
ATOM 982 C CA . TYR A 1 121 ? -11.713 -0.573 3.267 1.00 93.69 121 TYR A CA 1
ATOM 983 C C . TYR A 1 121 ? -11.503 -1.673 2.231 1.00 93.69 121 TYR A C 1
ATOM 985 O O . TYR A 1 121 ? -10.410 -1.866 1.698 1.00 93.69 121 TYR A O 1
ATOM 993 N N . ARG A 1 122 ? -12.586 -2.376 1.909 1.00 93.62 122 ARG A N 1
ATOM 994 C CA . ARG A 1 122 ? -12.656 -3.280 0.765 1.00 93.62 122 ARG A CA 1
ATOM 995 C C . ARG A 1 122 ? -13.392 -2.604 -0.374 1.00 93.62 122 ARG A C 1
ATOM 997 O O . ARG A 1 122 ? -14.493 -2.089 -0.189 1.00 93.62 122 ARG A O 1
ATOM 1004 N N . GLU A 1 123 ? -12.779 -2.649 -1.547 1.00 91.19 123 GLU A N 1
ATOM 1005 C CA . GLU A 1 123 ? -13.409 -2.282 -2.809 1.00 91.19 123 GLU A CA 1
ATOM 1006 C C . GLU A 1 123 ? -14.467 -3.342 -3.159 1.00 91.19 123 GLU A C 1
ATOM 1008 O O . GLU A 1 123 ? -14.145 -4.509 -3.381 1.00 91.19 123 GLU A O 1
ATOM 1013 N N . MET A 1 124 ? -15.741 -2.950 -3.179 1.00 91.94 124 MET A N 1
ATOM 1014 C CA . MET A 1 124 ? -16.862 -3.821 -3.530 1.00 91.94 124 MET A CA 1
ATOM 1015 C C . MET A 1 124 ? -17.680 -3.213 -4.664 1.00 91.94 124 MET A C 1
ATOM 1017 O O . MET A 1 124 ? -18.073 -2.044 -4.622 1.00 91.94 124 MET A O 1
ATOM 1021 N N . LYS A 1 125 ? -17.950 -4.021 -5.692 1.00 91.44 125 LYS A N 1
ATOM 1022 C CA . LYS A 1 125 ? -18.880 -3.661 -6.760 1.00 91.44 125 LYS A CA 1
ATOM 1023 C C . LYS A 1 125 ? -20.281 -4.087 -6.342 1.00 91.44 125 LYS A C 1
ATOM 1025 O O . LYS A 1 125 ? -20.538 -5.273 -6.172 1.00 91.44 125 LYS A O 1
ATOM 1030 N N . GLU A 1 126 ? -21.161 -3.113 -6.163 1.00 88.94 126 GLU A N 1
ATOM 1031 C CA . GLU A 1 126 ? -22.562 -3.359 -5.832 1.00 88.94 126 GLU A CA 1
ATOM 1032 C C . GLU A 1 126 ? -23.424 -3.312 -7.096 1.00 88.94 126 GLU A C 1
ATOM 1034 O O . GLU A 1 126 ? -23.219 -2.461 -7.970 1.00 88.94 126 GLU A O 1
ATOM 1039 N N . ASP A 1 127 ? -24.405 -4.210 -7.176 1.00 91.75 127 ASP A N 1
ATOM 1040 C CA . ASP A 1 127 ? -25.353 -4.249 -8.285 1.00 91.75 127 ASP A CA 1
ATOM 1041 C C . ASP A 1 127 ? -26.113 -2.920 -8.394 1.00 91.75 127 ASP A C 1
ATOM 1043 O O . ASP A 1 127 ? -26.665 -2.402 -7.424 1.00 91.75 127 ASP A O 1
ATOM 1047 N N . GLY A 1 128 ? -26.137 -2.355 -9.601 1.00 91.38 128 GLY A N 1
ATOM 1048 C CA . GLY A 1 128 ? -26.828 -1.097 -9.888 1.00 91.38 128 GLY A CA 1
ATOM 1049 C C . GLY A 1 128 ? -26.063 0.181 -9.523 1.00 91.38 128 GLY A C 1
ATOM 1050 O O . GLY A 1 128 ? -26.572 1.264 -9.806 1.00 91.38 128 GLY A O 1
ATOM 1051 N N . LYS A 1 129 ? -24.851 0.099 -8.951 1.00 89.62 129 LYS A N 1
ATOM 1052 C CA . LYS A 1 129 ? -23.955 1.260 -8.805 1.00 89.62 129 LYS A CA 1
ATOM 1053 C C . LYS A 1 129 ? -22.909 1.279 -9.913 1.00 89.62 129 LYS A C 1
ATOM 1055 O O . LYS A 1 129 ? -22.263 0.266 -10.174 1.00 89.62 129 LYS A O 1
ATOM 1060 N N . ASP A 1 130 ? -22.666 2.443 -10.509 1.00 88.69 130 ASP A N 1
ATOM 1061 C CA . ASP A 1 130 ? -21.596 2.618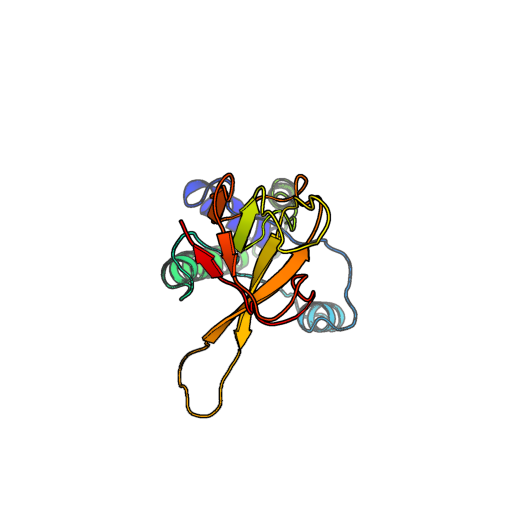 -11.503 1.00 88.69 130 ASP A CA 1
ATOM 1062 C C . ASP A 1 130 ? -20.203 2.650 -10.857 1.00 88.69 130 ASP A C 1
ATOM 1064 O O . ASP A 1 130 ? -19.251 2.084 -11.397 1.00 88.69 130 ASP A O 1
ATOM 1068 N N . GLU A 1 131 ? -20.103 3.201 -9.650 1.00 86.88 131 GLU A N 1
ATOM 1069 C CA . GLU A 1 131 ? -18.854 3.327 -8.897 1.00 86.88 131 GLU A CA 1
ATOM 1070 C C . GLU A 1 131 ? -18.644 2.169 -7.908 1.00 86.88 131 GLU A C 1
ATOM 1072 O O . GLU A 1 131 ? -19.588 1.499 -7.478 1.00 86.88 131 GLU A O 1
ATOM 1077 N N . ILE A 1 132 ? -17.383 1.932 -7.543 1.00 89.06 132 ILE A N 1
ATOM 1078 C CA . ILE A 1 132 ? -17.001 0.978 -6.494 1.00 89.06 132 ILE A CA 1
ATOM 1079 C C . ILE A 1 132 ? -17.320 1.593 -5.128 1.00 89.06 132 ILE A C 1
ATOM 1081 O O . ILE A 1 132 ? -17.096 2.782 -4.901 1.00 89.06 132 ILE A O 1
ATOM 1085 N N . SER A 1 133 ? -17.836 0.781 -4.208 1.00 90.38 133 SER A N 1
ATOM 1086 C CA . SER A 1 133 ? -18.051 1.179 -2.816 1.00 90.38 133 SER A CA 1
ATOM 1087 C C . SER A 1 133 ? -16.876 0.727 -1.950 1.00 90.38 133 SER A C 1
ATOM 1089 O O . SER A 1 133 ? -16.349 -0.370 -2.128 1.00 90.38 133 SER A O 1
ATOM 1091 N N . PHE A 1 134 ? -16.466 1.577 -1.011 1.00 90.94 134 PHE A N 1
ATOM 1092 C CA . PHE A 1 134 ? -15.413 1.280 -0.041 1.00 90.94 134 PHE A CA 1
ATOM 1093 C C . PHE A 1 134 ? -16.069 0.883 1.277 1.00 90.94 134 PHE A C 1
ATOM 1095 O O . PHE A 1 134 ? -16.550 1.732 2.025 1.00 90.94 134 PHE A O 1
ATOM 1102 N N . VAL A 1 135 ? -16.136 -0.420 1.538 1.00 94.50 135 VAL A N 1
ATOM 1103 C CA . VAL A 1 135 ? -16.819 -0.958 2.717 1.00 94.50 135 VAL A CA 1
ATOM 1104 C C . VAL A 1 135 ? -15.788 -1.199 3.820 1.00 94.50 135 VAL A C 1
ATOM 1106 O O . VAL A 1 135 ? -14.832 -1.937 3.580 1.00 94.50 135 VAL A O 1
ATOM 1109 N N . PRO A 1 136 ? -15.930 -0.597 5.013 1.00 96.81 136 PRO A N 1
ATOM 1110 C CA . PRO A 1 136 ? -14.966 -0.772 6.093 1.00 96.81 136 PRO A CA 1
ATOM 1111 C C . PRO A 1 136 ? -15.107 -2.163 6.715 1.00 96.81 136 PRO A C 1
ATOM 1113 O O . PRO A 1 136 ? -16.188 -2.534 7.169 1.00 96.81 136 PRO A O 1
ATOM 1116 N N . PHE A 1 137 ? -14.015 -2.924 6.762 1.00 97.94 137 PHE A N 1
ATOM 1117 C CA . PHE A 1 137 ? -13.940 -4.236 7.403 1.00 97.94 137 PHE A CA 1
ATOM 1118 C C . PHE A 1 137 ? -13.001 -4.201 8.599 1.00 97.94 137 PHE A C 1
ATOM 1120 O O . PHE A 1 137 ? -11.896 -3.672 8.501 1.00 97.94 137 PHE A O 1
ATOM 1127 N N . VAL A 1 138 ? -13.409 -4.817 9.707 1.00 97.94 138 VAL A N 1
ATOM 1128 C CA . VAL A 1 138 ? -12.517 -5.054 10.845 1.00 97.94 138 VAL A CA 1
ATOM 1129 C C . VAL A 1 138 ? -11.515 -6.135 10.458 1.00 97.94 138 VAL A C 1
ATOM 1131 O O . VAL A 1 138 ? -11.889 -7.284 10.219 1.00 97.94 138 VAL A O 1
ATOM 1134 N N . MET A 1 139 ? -10.238 -5.775 10.419 1.00 96.94 139 MET A N 1
ATOM 1135 C CA . MET A 1 139 ? -9.161 -6.696 10.053 1.00 96.94 139 MET A CA 1
ATOM 1136 C C . MET A 1 139 ? -8.455 -7.266 11.277 1.00 96.94 139 MET A C 1
ATOM 1138 O O . MET A 1 139 ? -8.061 -8.430 11.277 1.00 96.94 139 MET A O 1
ATOM 1142 N N . GLU A 1 140 ? -8.322 -6.465 12.332 1.00 96.38 140 GLU A N 1
ATOM 1143 C CA . GLU A 1 140 ? -7.588 -6.842 13.535 1.00 96.38 140 GLU A CA 1
ATOM 1144 C C . GLU A 1 140 ? -8.208 -6.173 14.765 1.00 96.38 140 GLU A C 1
ATOM 1146 O O . GLU A 1 140 ? -8.663 -5.030 14.699 1.00 96.38 140 GLU A O 1
ATOM 1151 N N . ALA A 1 141 ? -8.225 -6.885 15.890 1.00 95.75 141 ALA A N 1
ATOM 1152 C CA . ALA A 1 141 ? -8.643 -6.360 17.183 1.00 95.75 141 ALA A CA 1
ATOM 1153 C C . ALA A 1 141 ? -7.727 -6.928 18.272 1.00 95.75 141 ALA A C 1
ATOM 1155 O O . ALA A 1 141 ? -7.570 -8.146 18.374 1.00 95.75 141 ALA A O 1
ATOM 1156 N N . GLY A 1 142 ? -7.112 -6.060 19.072 1.00 95.19 142 GLY A N 1
ATOM 1157 C CA . GLY A 1 142 ? -6.110 -6.454 20.062 1.00 95.19 142 GLY A CA 1
ATOM 1158 C C . GLY A 1 142 ? -4.932 -5.486 20.103 1.00 95.19 142 GLY A C 1
ATOM 1159 O O . GLY A 1 142 ? -5.124 -4.281 20.245 1.00 95.19 142 GLY A O 1
ATOM 1160 N N . ASP A 1 143 ? -3.710 -6.014 20.009 1.00 91.81 143 ASP A N 1
ATOM 1161 C CA . ASP A 1 143 ? -2.479 -5.215 20.019 1.00 91.81 143 ASP A CA 1
ATOM 1162 C C . ASP A 1 143 ? -2.003 -4.893 18.595 1.00 91.81 143 ASP A C 1
ATOM 1164 O O . ASP A 1 143 ? -1.152 -5.582 18.031 1.00 91.81 143 ASP A O 1
ATOM 1168 N N . VAL A 1 144 ? -2.531 -3.806 18.027 1.00 92.06 144 VAL A N 1
ATOM 1169 C CA . VAL A 1 144 ? -2.219 -3.374 16.654 1.00 92.06 144 VAL A CA 1
ATOM 1170 C C . VAL A 1 144 ? -1.053 -2.366 16.612 1.00 92.06 144 VAL A C 1
ATOM 1172 O O . VAL A 1 144 ? -0.922 -1.555 15.694 1.00 92.06 144 VAL A O 1
ATOM 1175 N N . LYS A 1 145 ? -0.155 -2.372 17.608 1.00 84.88 145 LYS A N 1
ATOM 1176 C CA . LYS A 1 145 ? 0.950 -1.388 17.720 1.00 84.88 145 LYS A CA 1
ATOM 1177 C C . LYS A 1 145 ? 2.039 -1.524 16.657 1.00 84.88 145 LYS A C 1
ATOM 1179 O O . LYS A 1 145 ? 2.793 -0.585 16.421 1.00 84.88 145 LYS A O 1
ATOM 1184 N N . LYS A 1 146 ? 2.155 -2.694 16.021 1.00 88.25 146 LYS A N 1
ATOM 1185 C CA . LYS A 1 146 ? 3.153 -2.944 14.961 1.00 88.25 146 LYS A CA 1
ATOM 1186 C C . LYS A 1 146 ? 2.740 -2.376 13.599 1.00 88.25 146 LYS A C 1
ATOM 1188 O O . LYS A 1 146 ? 3.550 -2.387 12.674 1.00 88.25 146 LYS A O 1
ATOM 1193 N N . ARG A 1 147 ? 1.497 -1.911 13.468 1.00 91.44 147 ARG A N 1
ATOM 1194 C CA . ARG A 1 147 ? 0.930 -1.324 12.251 1.00 91.44 147 ARG A CA 1
ATOM 1195 C C . ARG A 1 147 ? 0.544 0.129 12.515 1.00 91.44 147 ARG A C 1
ATOM 1197 O O . ARG A 1 147 ? 0.299 0.524 13.657 1.00 91.44 147 ARG A O 1
ATOM 1204 N N . LYS A 1 148 ? 0.493 0.914 11.446 1.00 93.56 148 LYS A N 1
ATOM 1205 C CA . LYS A 1 148 ? 0.055 2.314 11.475 1.00 93.56 148 LYS A CA 1
ATOM 1206 C C . LYS A 1 148 ? -1.304 2.463 10.802 1.00 93.56 148 LYS A C 1
ATOM 1208 O O . LYS A 1 148 ? -1.649 1.661 9.942 1.00 93.56 148 LYS A O 1
ATOM 1213 N N . GLY A 1 149 ? -2.080 3.462 11.189 1.00 93.69 149 GLY A N 1
ATOM 1214 C CA . GLY A 1 149 ? -3.276 3.863 10.452 1.00 93.69 149 GLY A CA 1
ATOM 1215 C C . GLY A 1 149 ? -2.948 5.003 9.498 1.00 93.69 149 GLY A C 1
ATOM 1216 O O . GLY A 1 149 ? -2.160 5.879 9.854 1.00 93.69 149 GLY A O 1
ATOM 1217 N N . TRP A 1 150 ? -3.562 5.035 8.315 1.00 92.06 150 TRP A N 1
ATOM 1218 C CA . TRP A 1 150 ? -3.636 6.282 7.544 1.00 92.06 150 TRP A CA 1
ATOM 1219 C C . TRP A 1 150 ? -4.425 7.341 8.322 1.00 92.06 150 TRP A C 1
ATOM 1221 O O . TRP A 1 150 ? -4.027 8.503 8.372 1.00 92.06 150 TRP A O 1
ATOM 1231 N N . LEU A 1 151 ? -5.485 6.906 9.008 1.00 93.56 151 LEU A N 1
ATOM 1232 C CA . LEU A 1 151 ? -6.177 7.654 10.048 1.00 93.56 151 LEU A CA 1
ATOM 1233 C C . LEU A 1 151 ? -6.071 6.909 11.385 1.00 93.56 151 LEU A C 1
ATOM 1235 O O . LEU A 1 151 ? -6.464 5.748 11.488 1.00 93.56 151 LEU A O 1
ATOM 1239 N N . GLU A 1 152 ? -5.580 7.576 12.428 1.00 96.38 152 GLU A N 1
ATOM 1240 C CA . GLU A 1 152 ? -5.592 7.042 13.794 1.00 96.38 152 GLU A CA 1
ATOM 1241 C C . GLU A 1 152 ? -6.508 7.879 14.689 1.00 96.38 152 GLU A C 1
ATOM 1243 O O . GLU A 1 152 ? -6.410 9.106 14.719 1.00 96.38 152 GLU A O 1
ATOM 1248 N N . ILE A 1 153 ? -7.410 7.212 15.410 1.00 97.00 153 ILE A N 1
ATOM 1249 C CA . ILE A 1 153 ? -8.417 7.848 16.265 1.00 97.00 153 ILE A CA 1
ATOM 1250 C C . ILE A 1 153 ? -8.208 7.364 17.697 1.00 97.00 153 ILE A C 1
ATOM 1252 O O . ILE A 1 153 ? -8.433 6.191 17.989 1.00 97.00 153 ILE A O 1
ATOM 1256 N N . ASP A 1 154 ? -7.813 8.260 18.602 1.00 97.19 154 ASP A N 1
ATOM 1257 C CA . ASP A 1 154 ? -7.750 7.947 20.033 1.00 97.19 154 ASP A CA 1
ATOM 1258 C C . ASP A 1 154 ? -9.161 7.902 20.632 1.00 97.19 154 ASP A C 1
ATOM 1260 O O . ASP A 1 154 ? -9.911 8.882 20.595 1.00 97.19 154 ASP A O 1
ATOM 1264 N N . CYS A 1 155 ? -9.526 6.740 21.166 1.00 97.19 155 CYS A N 1
ATOM 1265 C CA . CYS A 1 155 ? -10.833 6.465 21.752 1.00 97.19 155 CYS A CA 1
ATOM 1266 C C . CYS A 1 155 ? -10.817 6.517 23.285 1.00 97.19 155 CYS A C 1
ATOM 1268 O O . CYS A 1 155 ? -11.793 6.123 23.925 1.00 97.19 155 CYS A O 1
ATOM 1270 N N . THR A 1 156 ? -9.739 7.025 23.892 1.00 96.69 156 THR A N 1
ATOM 1271 C CA . THR A 1 156 ? -9.661 7.222 25.342 1.00 96.69 156 THR A CA 1
ATOM 1272 C C . THR A 1 156 ? -10.815 8.100 25.834 1.00 96.69 156 THR A C 1
ATOM 1274 O O . THR A 1 156 ? -10.995 9.228 25.384 1.00 96.69 156 THR A O 1
ATOM 1277 N N . GLY A 1 157 ? -11.611 7.575 26.769 1.00 94.12 157 GLY A N 1
ATOM 1278 C CA . GLY A 1 157 ? -12.780 8.266 27.327 1.00 94.12 157 GLY A CA 1
ATOM 1279 C C . GLY A 1 157 ? -14.039 8.224 26.455 1.00 94.12 157 GLY A C 1
ATOM 1280 O O . GLY A 1 157 ? -15.101 8.588 26.949 1.00 94.12 157 GLY A O 1
ATOM 1281 N N . LYS A 1 158 ? -13.945 7.725 25.218 1.00 96.44 158 LYS A N 1
ATOM 1282 C CA . LYS A 1 158 ? -15.070 7.607 24.285 1.00 96.44 158 LYS A CA 1
ATOM 1283 C C . LYS A 1 158 ? -15.878 6.334 24.519 1.00 96.44 158 LYS A C 1
ATOM 1285 O O . LYS A 1 158 ? -15.409 5.367 25.132 1.00 96.44 158 LYS A O 1
ATOM 1290 N N . LYS A 1 159 ? -17.106 6.313 24.004 1.00 94.44 159 LYS A N 1
ATOM 1291 C CA . LYS A 1 159 ? -18.025 5.181 24.122 1.00 94.44 159 LYS A CA 1
ATOM 1292 C C . LYS A 1 159 ? -18.045 4.351 22.841 1.00 94.44 159 LYS A C 1
ATOM 1294 O O . LYS A 1 159 ? -18.405 4.842 21.776 1.00 94.44 159 LYS A O 1
ATOM 1299 N N . PHE A 1 160 ? -17.722 3.066 22.968 1.00 96.50 160 PHE A N 1
ATOM 1300 C CA . PHE A 1 160 ? -17.958 2.073 21.922 1.00 96.50 160 PHE A CA 1
ATOM 1301 C C . PHE A 1 160 ? -19.448 1.720 21.873 1.00 96.50 160 PHE A C 1
ATOM 1303 O O . PHE A 1 160 ? -20.023 1.314 22.886 1.00 96.50 160 PHE A O 1
ATOM 1310 N N . VAL A 1 161 ? -20.088 1.857 20.715 1.00 96.06 161 VAL A N 1
ATOM 1311 C CA . VAL A 1 161 ? -21.503 1.522 20.519 1.00 96.06 161 VAL A CA 1
ATOM 1312 C C . VAL A 1 161 ? -21.616 0.467 19.430 1.00 96.06 161 VAL A C 1
ATOM 1314 O O . VAL A 1 161 ? -21.291 0.714 18.277 1.00 96.06 161 VAL A O 1
ATOM 1317 N N . SER A 1 162 ? -22.076 -0.725 19.804 1.00 94.75 162 SER A N 1
ATOM 1318 C CA . SER A 1 162 ? -22.329 -1.838 18.889 1.00 94.75 162 SER A CA 1
ATOM 1319 C C . SER A 1 162 ? -23.403 -2.754 19.467 1.00 94.75 162 SER A C 1
ATOM 1321 O O . SER A 1 162 ? -23.609 -2.804 20.683 1.00 94.75 162 SER A O 1
ATOM 1323 N N . SER A 1 163 ? -24.073 -3.502 18.590 1.00 91.88 163 SER A N 1
ATOM 1324 C CA . SER A 1 163 ? -24.942 -4.613 18.995 1.00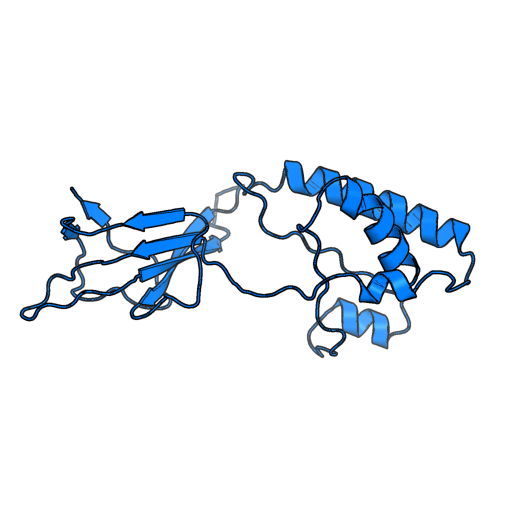 91.88 163 SER A CA 1
ATOM 1325 C C . SER A 1 163 ? -24.150 -5.789 19.585 1.00 91.88 163 SER A C 1
ATOM 1327 O O . SER A 1 163 ? -24.673 -6.535 20.414 1.00 91.88 163 SER A O 1
ATOM 1329 N N . ASN A 1 164 ? -22.877 -5.926 19.202 1.00 91.12 164 ASN A N 1
ATOM 1330 C CA . ASN A 1 164 ? -21.977 -6.971 19.664 1.00 91.12 164 ASN A CA 1
ATOM 1331 C C . ASN A 1 164 ? -21.062 -6.456 20.782 1.00 91.12 164 ASN A C 1
ATOM 1333 O O . ASN A 1 164 ? -20.630 -5.306 20.787 1.00 91.12 164 ASN A O 1
ATOM 1337 N N . LYS A 1 165 ? -20.717 -7.333 21.735 1.00 91.00 165 LYS A N 1
ATOM 1338 C CA . LYS A 1 165 ? -19.750 -6.997 22.800 1.00 91.00 165 LYS A CA 1
ATOM 1339 C C . LYS A 1 165 ? -18.320 -6.846 22.273 1.00 91.00 165 LYS A C 1
ATOM 1341 O O . LYS A 1 165 ? -17.532 -6.117 22.865 1.00 91.00 165 LYS A O 1
ATOM 1346 N N . TYR A 1 166 ? -18.004 -7.546 21.185 1.00 93.19 166 TYR A N 1
ATOM 1347 C CA . TYR A 1 166 ? -16.688 -7.577 20.558 1.00 93.19 166 TYR A CA 1
ATOM 1348 C C . TYR A 1 166 ? -16.822 -7.285 19.063 1.00 93.19 166 TYR A C 1
ATOM 1350 O O . TYR A 1 166 ? -17.779 -7.771 18.452 1.00 93.19 166 TYR A O 1
ATOM 1358 N N . PRO A 1 167 ? -15.870 -6.550 18.462 1.00 94.00 167 PRO A N 1
ATOM 1359 C CA . PRO A 1 167 ? -15.839 -6.369 17.019 1.00 94.00 167 PRO A CA 1
ATOM 1360 C C . PRO A 1 167 ? -15.581 -7.718 16.338 1.00 94.00 167 PRO A C 1
ATOM 1362 O O . PRO A 1 167 ? -14.708 -8.488 16.747 1.00 94.00 167 PRO A O 1
ATOM 1365 N N . LYS A 1 168 ? -16.351 -8.019 15.294 1.00 95.19 168 LYS A N 1
ATOM 1366 C CA . LYS A 1 168 ? -16.193 -9.263 14.542 1.00 95.19 168 LYS A CA 1
ATOM 1367 C C . LYS A 1 168 ? -15.092 -9.101 13.494 1.00 95.19 168 LYS A C 1
ATOM 1369 O O . LYS A 1 168 ? -15.199 -8.239 12.633 1.00 95.19 168 LYS A O 1
ATOM 1374 N N . LEU A 1 169 ? -14.062 -9.946 13.554 1.00 96.69 169 LEU A N 1
ATOM 1375 C CA . LEU A 1 169 ? -12.995 -9.973 12.547 1.00 96.69 169 LEU A CA 1
ATOM 1376 C C . LEU A 1 169 ? -13.528 -10.419 11.181 1.00 96.69 169 LEU A C 1
ATOM 1378 O O . LEU A 1 169 ? -14.448 -11.237 11.108 1.00 96.69 169 LEU A O 1
ATOM 1382 N N . ASP A 1 170 ? -12.914 -9.899 10.120 1.00 95.81 170 ASP A N 1
ATOM 1383 C CA . ASP A 1 170 ? -13.269 -10.171 8.723 1.00 95.81 170 ASP A CA 1
ATOM 1384 C C . ASP A 1 170 ? -14.753 -9.893 8.414 1.00 95.81 170 ASP A C 1
ATOM 1386 O O . ASP A 1 170 ? -15.399 -10.557 7.602 1.00 95.81 170 ASP A O 1
ATOM 1390 N N . ALA A 1 171 ? -15.317 -8.892 9.090 1.00 96.81 171 ALA A N 1
ATOM 1391 C CA . ALA A 1 171 ? -16.692 -8.456 8.910 1.00 96.81 171 ALA A CA 1
ATOM 1392 C C . ALA A 1 171 ? -16.773 -6.939 8.740 1.00 96.81 171 ALA A C 1
ATOM 1394 O O . ALA A 1 171 ? -15.881 -6.200 9.166 1.00 96.81 171 ALA A O 1
ATOM 1395 N N . VAL A 1 172 ? -17.867 -6.492 8.120 1.00 97.19 172 VAL A N 1
ATOM 1396 C CA . VAL A 1 172 ? -18.194 -5.069 7.997 1.00 97.19 172 VAL A CA 1
ATOM 1397 C C . VAL A 1 172 ? -18.239 -4.445 9.390 1.00 97.19 172 VAL A C 1
ATOM 1399 O O . VAL A 1 172 ? -18.800 -5.039 10.311 1.00 97.19 172 VAL A O 1
ATOM 1402 N N . VAL A 1 173 ? -17.654 -3.256 9.532 1.00 97.38 173 VAL A N 1
ATOM 1403 C CA . VAL A 1 173 ? -17.714 -2.474 10.771 1.00 97.38 173 VAL A CA 1
ATOM 1404 C C . VAL A 1 173 ? -19.175 -2.247 11.161 1.00 97.38 173 VAL A C 1
ATOM 1406 O O . VAL A 1 173 ? -19.949 -1.657 10.411 1.00 97.38 173 VAL A O 1
ATOM 1409 N N . ASP A 1 174 ? -19.538 -2.712 12.353 1.00 96.38 174 ASP A N 1
ATOM 1410 C CA . ASP A 1 174 ? -20.887 -2.665 12.924 1.00 96.38 174 ASP A CA 1
ATOM 1411 C C . ASP A 1 174 ? -20.928 -1.872 14.243 1.00 96.38 174 ASP A C 1
ATOM 1413 O O . ASP A 1 174 ? -21.787 -2.097 15.103 1.00 96.38 174 ASP A O 1
ATOM 1417 N N . PHE A 1 175 ? -19.969 -0.962 14.417 1.00 96.50 175 PHE A N 1
ATOM 1418 C CA . PHE A 1 175 ? -19.827 -0.135 15.605 1.00 96.50 175 PHE A CA 1
ATOM 1419 C C . PHE A 1 175 ? -19.593 1.336 15.265 1.00 96.50 175 PHE A C 1
ATOM 1421 O O . PHE A 1 175 ? -19.108 1.681 14.187 1.00 96.50 175 PHE A O 1
ATOM 1428 N N . THR A 1 176 ? -19.889 2.200 16.230 1.00 96.44 176 THR A N 1
ATOM 1429 C CA . THR A 1 176 ? -19.529 3.619 16.228 1.00 96.44 176 THR A CA 1
ATOM 1430 C C . THR A 1 176 ? -18.778 3.976 17.508 1.00 96.44 176 THR A C 1
ATOM 1432 O O . THR A 1 176 ? -18.850 3.269 18.517 1.00 96.44 176 THR A O 1
ATOM 1435 N N . ILE A 1 177 ? -18.019 5.071 17.450 1.00 95.88 177 ILE A N 1
ATOM 1436 C CA . ILE A 1 177 ? -17.352 5.670 18.606 1.00 95.88 177 ILE A CA 1
ATOM 1437 C C . ILE A 1 177 ? -18.006 7.029 18.856 1.00 95.88 177 ILE A C 1
ATOM 1439 O O . ILE A 1 177 ? -17.984 7.888 17.976 1.00 95.88 177 ILE A O 1
ATOM 1443 N N . GLU A 1 178 ? -18.594 7.203 20.036 1.00 93.94 178 GLU A N 1
ATOM 1444 C CA . GLU A 1 178 ? -19.281 8.428 20.466 1.00 93.94 178 GLU A CA 1
ATOM 1445 C C . GLU A 1 178 ? -18.477 9.142 21.560 1.00 93.94 178 GLU A C 1
ATOM 1447 O O . GLU A 1 178 ? -17.763 8.488 22.326 1.00 93.94 178 GLU A O 1
ATOM 1452 N N . ASP A 1 179 ? -18.585 10.471 21.615 1.00 89.50 179 ASP A N 1
ATOM 1453 C CA . ASP A 1 179 ? -17.963 11.302 22.657 1.00 89.50 179 ASP A CA 1
ATOM 1454 C C . ASP A 1 179 ? -18.685 11.194 24.014 1.00 89.50 179 ASP A C 1
ATOM 1456 O O . ASP A 1 179 ? -19.931 11.035 24.034 1.00 89.50 179 ASP A O 1
#

Sequence (179 aa):
MAVIGNVYTHLKEMIPNQIGRYSDEFYPTSTGDNFIKAGMPTILFEGGHFVDDYTRRGTRKYYTIALYYALKAISELNSDSTGWEAYLDIPENKETHYDIIYRNVRLNTEHECILDIAVQYREMKEDGKDEISFVPFVMEAGDVKKRKGWLEIDCTGKKFVSSNKYPKLDAVVDFTIED